Protein AF-A0AAW8G6K1-F1 (afdb_monomer)

Foldseek 3Di:
DPPPVVVVVVVVVVPPLPAFEWEAKPPRDIDGPVRVVVVCVVCVVQAPKDKDWPDWDDDPSYIYTWIWIWGDDPPDIDTMTHVVVSCCVVPVPPQPVVVVVCVVVDPVDDPVAAEDEAEDEDPPVVSLVCLLVVVVVCVVCVVRYHYHYDYSDDPVSVCVSCVVRPD

Mean predicted aligned error: 13.19 Å

Secondary structure (DSSP, 8-state):
--SHHHHHHHHSGGG----EEEEEETTTEEE-HHHHHHHHHHHHTTSEEEEEEEEEEEETTEEEEEEEEEEEETTEEEEE--HHHHHHHHTTS---THHHHHHHH-TTS-TTS-EEEEE--TT-HHHHHHHHHHHHHHHHHTTT-EEEEE-SS-HHHHHHHHTTS--

pLDDT: mean 80.62, std 14.85, range [38.0, 95.31]

Solvent-accessible surface area (backbone atoms only — not comparable to full-atom values): 10057 Å² total; per-residue (Å²): 142,76,70,67,70,59,59,58,62,62,63,63,65,75,75,70,76,74,59,48,53,34,39,39,33,50,87,85,43,76,25,45,66,68,55,42,48,54,50,50,55,67,54,42,78,69,26,55,68,45,79,46,80,74,48,75,50,75,58,88,69,30,38,39,35,33,44,39,38,40,30,50,36,100,91,50,77,48,81,39,46,36,60,67,62,50,47,56,66,67,56,63,60,72,80,78,60,63,68,56,55,52,56,74,69,38,83,91,56,72,79,89,40,55,76,47,78,45,80,45,50,93,88,34,66,70,56,62,69,44,43,70,59,51,31,53,51,43,71,76,34,56,91,62,36,45,81,43,82,45,61,90,66,61,68,69,70,50,48,64,55,38,76,74,55,68,120

Structure (mmCIF, N/CA/C/O backbone):
data_AF-A0AAW8G6K1-F1
#
_entry.id   AF-A0AAW8G6K1-F1
#
loop_
_atom_site.group_PDB
_atom_site.id
_atom_site.type_symbol
_atom_site.label_atom_id
_atom_site.label_alt_id
_atom_site.label_comp_id
_atom_site.label_asym_id
_atom_site.label_entity_id
_atom_site.label_seq_id
_atom_site.pdbx_PDB_ins_code
_atom_site.Cartn_x
_atom_site.Cartn_y
_atom_site.Cartn_z
_atom_site.occupancy
_atom_site.B_iso_or_equiv
_atom_site.auth_seq_id
_atom_site.auth_comp_id
_atom_site.auth_asym_id
_atom_site.auth_atom_id
_atom_site.pdbx_PDB_model_num
ATOM 1 N N . MET A 1 1 ? 12.528 45.064 -43.936 1.00 51.59 1 MET A N 1
ATOM 2 C CA . MET A 1 1 ? 12.601 43.582 -43.978 1.00 51.59 1 MET A CA 1
ATOM 3 C C . MET A 1 1 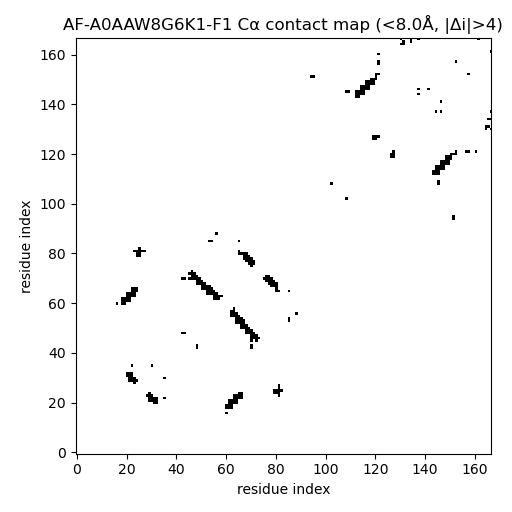? 13.825 43.031 -43.220 1.00 51.59 1 MET A C 1
ATOM 5 O O . MET A 1 1 ? 14.543 42.204 -43.754 1.00 51.59 1 MET A O 1
ATOM 9 N N . LYS A 1 2 ? 14.093 43.467 -41.975 1.00 51.34 2 LYS A N 1
ATOM 10 C CA . LYS A 1 2 ? 15.187 42.913 -41.137 1.00 51.34 2 LYS A CA 1
ATOM 11 C C . LYS A 1 2 ? 14.717 42.332 -39.793 1.00 51.34 2 LYS A C 1
ATOM 13 O O . LYS A 1 2 ? 15.473 41.616 -39.153 1.00 51.34 2 LYS A O 1
ATOM 18 N N . ASN A 1 3 ? 13.451 42.540 -39.417 1.00 51.75 3 ASN A N 1
ATOM 19 C CA . ASN A 1 3 ? 12.944 42.157 -38.091 1.00 51.75 3 ASN A CA 1
ATOM 20 C C . ASN A 1 3 ? 12.062 40.893 -38.092 1.00 51.75 3 ASN A C 1
ATOM 22 O O . ASN A 1 3 ? 11.702 40.412 -37.026 1.00 51.75 3 ASN A O 1
ATOM 26 N N . ILE A 1 4 ? 11.740 40.325 -39.260 1.00 53.69 4 ILE A N 1
ATOM 27 C CA . ILE A 1 4 ? 10.912 39.106 -39.366 1.00 53.69 4 ILE A CA 1
ATOM 28 C C . ILE A 1 4 ? 11.748 37.824 -39.245 1.00 53.69 4 ILE A C 1
ATOM 30 O O . ILE A 1 4 ? 11.277 36.838 -38.688 1.00 53.69 4 ILE A O 1
ATOM 34 N N . PHE A 1 5 ? 13.015 37.848 -39.669 1.00 50.25 5 PHE A N 1
ATOM 35 C CA . PHE A 1 5 ? 13.895 36.677 -39.568 1.00 50.25 5 PHE A CA 1
ATOM 36 C C . PHE A 1 5 ? 14.348 36.396 -38.122 1.00 50.25 5 PHE A C 1
ATOM 38 O O . PHE A 1 5 ? 14.571 35.248 -37.756 1.00 50.25 5 PHE A O 1
ATOM 45 N N . SER A 1 6 ? 14.412 37.432 -37.274 1.00 49.25 6 SER A N 1
ATOM 46 C CA . SER A 1 6 ? 14.774 37.288 -35.855 1.00 49.25 6 SER A CA 1
ATOM 47 C C . SER A 1 6 ? 13.641 36.673 -35.018 1.00 49.25 6 SER A C 1
ATOM 49 O O . SER A 1 6 ? 13.894 35.888 -34.109 1.00 49.25 6 SER A O 1
ATOM 51 N N . LEU A 1 7 ? 12.376 36.943 -35.373 1.00 48.41 7 LEU A N 1
ATOM 52 C CA . LEU A 1 7 ? 11.212 36.411 -34.651 1.00 48.41 7 LEU A CA 1
ATOM 53 C C . LEU A 1 7 ? 10.976 34.909 -34.905 1.00 48.41 7 LEU A C 1
ATOM 55 O O . LEU A 1 7 ? 10.424 34.216 -34.056 1.00 48.41 7 LEU A O 1
ATOM 59 N N . PHE A 1 8 ? 11.420 34.388 -36.052 1.00 49.50 8 PHE A N 1
ATOM 60 C CA . PHE A 1 8 ? 11.364 32.951 -36.344 1.00 49.50 8 PHE A CA 1
ATOM 61 C C . PHE A 1 8 ? 12.451 32.149 -35.615 1.00 49.50 8 PHE A C 1
ATOM 63 O O . PHE A 1 8 ? 12.254 30.967 -35.339 1.00 49.50 8 PHE A O 1
ATOM 70 N N . PHE A 1 9 ? 13.572 32.781 -35.255 1.00 46.34 9 PHE A N 1
ATOM 71 C CA . PHE A 1 9 ? 14.663 32.113 -34.540 1.00 46.34 9 PHE A CA 1
ATOM 72 C C . PHE A 1 9 ? 14.379 31.954 -33.038 1.00 46.34 9 PHE A C 1
ATOM 74 O O . PHE A 1 9 ? 14.886 31.033 -32.407 1.00 46.34 9 PHE A O 1
ATOM 81 N N . THR A 1 10 ? 13.524 32.799 -32.457 1.00 50.41 10 THR A N 1
ATOM 82 C CA . THR A 1 10 ? 13.122 32.678 -31.047 1.00 50.41 10 THR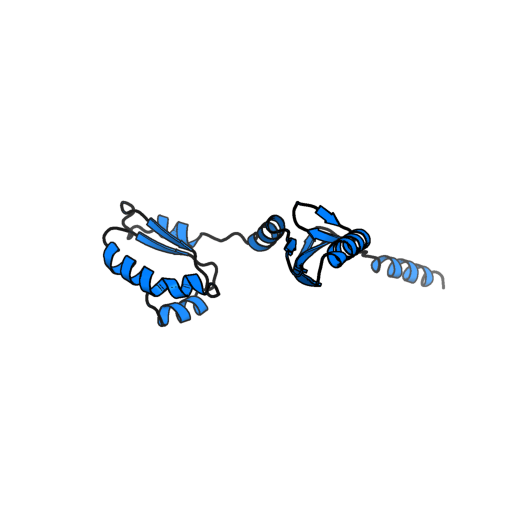 A CA 1
ATOM 83 C C . THR A 1 10 ? 11.969 31.694 -30.832 1.00 50.41 10 THR A C 1
ATOM 85 O O . THR A 1 10 ? 11.853 31.130 -29.745 1.00 50.41 10 THR A O 1
ATOM 88 N N . LEU A 1 11 ? 11.154 31.417 -31.859 1.00 45.94 11 LEU A N 1
ATOM 89 C CA . LEU A 1 11 ? 10.033 30.474 -31.762 1.00 45.94 11 LEU A CA 1
ATOM 90 C C . LEU A 1 11 ? 10.464 28.997 -31.879 1.00 45.94 11 LEU A C 1
ATOM 92 O O . LEU A 1 11 ? 9.753 28.115 -31.403 1.00 45.94 11 LEU A O 1
ATOM 96 N N . SER A 1 12 ? 11.637 28.708 -32.459 1.00 42.97 12 SER A N 1
ATOM 97 C CA . SER A 1 12 ? 12.145 27.331 -32.598 1.00 42.97 12 SER A CA 1
ATOM 98 C C . SER A 1 12 ? 12.791 26.773 -31.322 1.00 42.97 12 SER A C 1
ATOM 100 O O . SER A 1 12 ? 12.889 25.558 -31.167 1.00 42.97 12 SER A O 1
ATOM 102 N N . ILE A 1 13 ? 13.183 27.632 -30.375 1.00 48.94 13 ILE A N 1
ATOM 103 C CA . ILE A 1 13 ? 13.886 27.220 -29.147 1.00 48.94 13 ILE A CA 1
ATOM 104 C C . ILE A 1 13 ? 12.918 26.637 -28.097 1.00 48.94 13 ILE A C 1
ATOM 106 O O . ILE A 1 13 ? 13.329 25.866 -27.235 1.00 48.94 13 ILE A O 1
ATOM 110 N N . ILE A 1 14 ? 11.614 26.919 -28.189 1.00 49.22 14 ILE A N 1
ATOM 111 C CA . ILE A 1 14 ? 10.633 26.532 -27.155 1.00 49.22 14 ILE A CA 1
ATOM 112 C C . ILE A 1 14 ? 10.127 25.079 -27.325 1.00 49.22 14 ILE A C 1
ATOM 114 O O . ILE A 1 14 ? 9.478 24.540 -26.433 1.00 49.22 14 ILE A O 1
ATOM 118 N N . LEU A 1 15 ? 10.461 24.387 -28.422 1.00 41.69 15 LEU A N 1
ATOM 119 C CA . LEU A 1 15 ? 9.978 23.017 -28.674 1.00 41.69 15 LEU A CA 1
ATOM 120 C C . LEU A 1 15 ? 10.940 21.897 -28.245 1.00 41.69 15 LEU A C 1
ATOM 122 O O . LEU A 1 15 ? 10.587 20.726 -28.369 1.00 41.69 15 LEU A O 1
ATOM 126 N N . VAL A 1 16 ? 12.112 22.212 -27.681 1.00 45.25 16 VAL A N 1
ATOM 127 C CA . VAL A 1 16 ? 13.068 21.193 -27.200 1.00 45.25 16 VAL A CA 1
ATOM 128 C C . VAL A 1 16 ? 13.004 21.047 -25.678 1.00 45.25 16 VAL A C 1
ATOM 130 O O . VAL A 1 16 ? 14.017 21.049 -24.986 1.00 45.25 16 VAL A O 1
ATOM 133 N N . PHE A 1 17 ? 11.808 20.865 -25.118 1.00 51.62 17 PHE A N 1
ATOM 134 C CA . PHE A 1 17 ? 11.715 20.220 -23.807 1.00 51.62 17 PHE A CA 1
ATOM 135 C C . PHE A 1 17 ? 11.882 18.712 -24.008 1.00 51.62 17 PHE A C 1
ATOM 137 O O . PHE A 1 17 ? 10.911 17.955 -24.052 1.00 51.62 17 PHE A O 1
ATOM 144 N N . SER A 1 18 ? 13.137 18.283 -24.162 1.00 54.38 18 SER A N 1
ATOM 145 C CA . SER A 1 18 ? 13.536 16.879 -24.061 1.00 54.38 18 SER A CA 1
ATOM 146 C C . SER A 1 18 ? 13.259 16.408 -22.633 1.00 54.38 18 SER A C 1
ATOM 148 O O . SER A 1 18 ? 14.092 16.560 -21.742 1.00 54.38 18 SER A O 1
ATOM 150 N N . GLN A 1 19 ? 12.058 15.888 -22.382 1.00 70.62 19 GLN A N 1
ATOM 151 C CA . GLN A 1 19 ? 11.724 15.276 -21.099 1.00 70.62 19 GLN A CA 1
ATOM 152 C C . GLN A 1 19 ? 12.526 13.980 -20.977 1.00 70.62 19 GLN A C 1
ATOM 154 O O . GLN A 1 19 ? 12.171 12.973 -21.589 1.00 70.62 19 GLN A O 1
ATOM 159 N N . ASN A 1 20 ? 13.615 13.998 -20.206 1.00 85.69 20 ASN A N 1
ATOM 160 C CA . ASN A 1 20 ? 14.431 12.806 -19.997 1.00 85.69 20 ASN A CA 1
ATOM 161 C C . ASN A 1 20 ? 13.573 11.719 -19.334 1.00 85.69 20 ASN A C 1
ATOM 163 O O . ASN A 1 20 ? 13.024 11.922 -18.245 1.00 85.69 20 ASN A O 1
ATOM 167 N N . LYS A 1 21 ? 13.415 10.579 -20.013 1.00 91.25 21 LYS A N 1
ATOM 168 C CA . LYS A 1 21 ? 12.575 9.470 -19.561 1.00 91.25 21 LYS A CA 1
ATOM 169 C C . LYS A 1 21 ? 13.428 8.380 -18.928 1.00 91.25 21 LYS A C 1
ATOM 171 O O . LYS A 1 21 ? 14.344 7.852 -19.556 1.00 91.25 21 LYS A O 1
ATOM 176 N N . TYR A 1 22 ? 13.077 8.010 -17.703 1.00 93.62 22 TYR A N 1
ATOM 177 C CA . TYR A 1 22 ? 13.778 6.990 -16.937 1.00 93.62 22 TYR A CA 1
ATOM 178 C C . TYR A 1 22 ? 12.824 5.914 -16.429 1.00 93.62 22 TYR A C 1
ATOM 180 O O . TYR A 1 22 ? 11.675 6.193 -16.088 1.00 93.62 22 TYR A O 1
ATOM 188 N N . TYR A 1 23 ? 13.319 4.686 -16.322 1.00 93.50 23 TYR A N 1
ATOM 189 C CA . TYR A 1 23 ? 12.584 3.532 -15.815 1.00 93.50 23 TYR A CA 1
ATOM 190 C C . TYR A 1 23 ? 13.188 3.089 -14.491 1.00 93.50 23 TYR A C 1
ATOM 192 O O . TYR A 1 23 ? 14.399 2.881 -14.402 1.00 93.50 23 TYR A O 1
ATOM 200 N N . ARG A 1 24 ? 12.350 2.933 -13.465 1.00 92.75 24 ARG A N 1
ATOM 201 C CA . ARG A 1 24 ? 12.776 2.421 -12.159 1.00 92.75 24 ARG A CA 1
ATOM 202 C C . ARG A 1 24 ? 12.274 1.009 -11.951 1.00 92.75 24 ARG A C 1
ATOM 204 O O . ARG A 1 24 ? 11.092 0.733 -12.132 1.00 92.75 24 ARG A O 1
ATOM 211 N N . ILE A 1 25 ? 13.182 0.128 -11.561 1.00 88.00 25 ILE A N 1
ATOM 212 C CA . ILE A 1 25 ? 12.906 -1.293 -11.354 1.00 88.00 25 ILE A CA 1
ATOM 213 C C . ILE A 1 25 ? 13.528 -1.731 -10.025 1.00 88.00 25 ILE A C 1
ATOM 215 O O . ILE A 1 25 ? 14.392 -1.039 -9.485 1.00 88.00 25 ILE A O 1
ATOM 219 N N . ALA A 1 26 ? 13.059 -2.862 -9.489 1.00 79.88 26 ALA A N 1
ATOM 220 C CA . ALA A 1 26 ? 13.424 -3.376 -8.166 1.00 79.88 26 ALA A CA 1
ATOM 221 C C . ALA A 1 26 ? 14.925 -3.220 -7.830 1.00 79.88 26 ALA A C 1
ATOM 223 O O . ALA A 1 26 ? 15.793 -3.534 -8.648 1.00 79.88 26 ALA A O 1
ATOM 224 N N . GLY A 1 27 ? 15.219 -2.756 -6.609 1.00 68.19 27 GLY A N 1
ATOM 225 C CA . GLY A 1 27 ? 16.588 -2.549 -6.119 1.00 68.19 27 GLY A CA 1
ATOM 226 C C . GLY A 1 27 ? 17.203 -1.187 -6.465 1.00 68.19 27 GLY A C 1
ATOM 227 O O . GLY A 1 27 ? 18.413 -1.112 -6.658 1.00 68.19 27 GLY A O 1
ATOM 228 N N . ASN A 1 28 ? 16.395 -0.122 -6.564 1.00 66.19 28 ASN A N 1
ATOM 229 C CA . ASN A 1 28 ? 16.827 1.260 -6.843 1.00 66.19 28 ASN A CA 1
ATOM 230 C C . ASN A 1 28 ? 17.570 1.470 -8.174 1.00 66.19 28 ASN A C 1
ATOM 232 O O . ASN A 1 28 ? 18.233 2.493 -8.361 1.00 66.19 28 ASN A O 1
ATOM 236 N N . LYS A 1 29 ? 17.452 0.540 -9.128 1.00 83.75 29 LYS A N 1
ATOM 237 C CA . LYS A 1 29 ? 18.084 0.692 -10.441 1.00 83.75 29 LYS A CA 1
ATOM 238 C C . LYS A 1 29 ? 17.251 1.615 -11.322 1.00 83.75 29 LYS A C 1
ATOM 240 O O . LYS A 1 29 ? 16.048 1.408 -11.492 1.00 83.75 29 LYS A O 1
ATOM 245 N N . ILE A 1 30 ? 17.917 2.616 -11.892 1.00 90.88 30 ILE A N 1
ATOM 246 C CA . ILE A 1 30 ? 17.343 3.582 -12.827 1.00 90.88 30 ILE A CA 1
ATOM 247 C C . ILE A 1 30 ? 17.970 3.332 -14.195 1.00 90.88 30 ILE A C 1
ATOM 249 O O . ILE A 1 30 ? 19.191 3.290 -14.316 1.00 90.88 30 ILE A O 1
ATOM 253 N N . PHE A 1 31 ? 17.133 3.175 -15.212 1.00 92.69 31 PHE A N 1
ATOM 254 C CA . PHE A 1 31 ? 17.552 2.973 -16.593 1.00 92.69 31 PHE A CA 1
ATOM 255 C C . PHE A 1 31 ? 17.062 4.126 -17.462 1.00 92.69 31 PHE A C 1
ATOM 257 O O . PHE A 1 31 ? 15.955 4.624 -17.263 1.00 92.69 31 PHE A O 1
ATOM 264 N N . ASP A 1 32 ? 17.858 4.525 -18.445 1.00 93.69 32 ASP A N 1
ATOM 265 C CA . ASP A 1 32 ? 17.375 5.284 -19.597 1.00 93.69 32 ASP A CA 1
ATOM 266 C C . ASP A 1 32 ? 16.610 4.355 -20.563 1.00 93.69 32 ASP A C 1
ATOM 268 O O . ASP A 1 32 ? 16.493 3.147 -20.338 1.00 93.69 32 ASP A O 1
ATOM 272 N N . GLU A 1 33 ? 16.065 4.893 -21.654 1.00 90.56 33 GLU A N 1
ATOM 273 C CA . GLU A 1 33 ? 15.299 4.093 -22.622 1.00 90.56 33 GLU A CA 1
ATOM 274 C C . GLU A 1 33 ? 16.109 2.940 -23.229 1.00 90.56 33 GLU A C 1
ATOM 276 O O . GLU A 1 33 ? 15.607 1.817 -23.343 1.00 90.56 33 GLU A O 1
ATOM 281 N N . LYS A 1 34 ? 17.375 3.193 -23.579 1.00 92.75 34 LYS A N 1
ATOM 282 C CA . LYS A 1 34 ? 18.253 2.187 -24.187 1.00 92.75 34 LYS A CA 1
ATOM 283 C C . LYS A 1 34 ? 18.620 1.091 -23.188 1.00 92.75 34 LYS A C 1
ATOM 285 O O . LYS A 1 34 ? 18.500 -0.092 -23.503 1.00 92.75 34 LYS A O 1
ATOM 290 N N . GLY A 1 35 ? 19.033 1.466 -21.980 1.00 93.25 35 GLY A N 1
ATOM 291 C CA . GLY A 1 35 ? 19.360 0.538 -20.905 1.00 93.25 35 GLY A CA 1
ATOM 292 C C . GLY A 1 35 ? 18.153 -0.292 -20.482 1.00 93.25 35 GLY A C 1
ATOM 293 O O . GLY A 1 35 ? 18.286 -1.492 -20.251 1.00 93.25 35 GLY A O 1
ATOM 294 N N . TYR A 1 36 ? 16.963 0.312 -20.462 1.00 93.19 36 TYR A N 1
ATOM 295 C CA . TYR A 1 36 ? 15.729 -0.397 -20.150 1.00 93.19 36 TYR A CA 1
ATOM 296 C C . TYR A 1 36 ? 15.381 -1.439 -21.215 1.00 93.19 36 TYR A C 1
ATOM 298 O O . TYR A 1 36 ? 15.040 -2.571 -20.874 1.00 93.19 36 TYR A O 1
ATOM 306 N N . LYS A 1 37 ? 15.521 -1.094 -22.502 1.00 92.81 37 LYS A N 1
ATOM 307 C CA . LYS A 1 37 ? 15.335 -2.047 -23.603 1.00 92.81 37 LYS A CA 1
ATOM 308 C C . LYS A 1 37 ? 16.295 -3.231 -23.479 1.00 92.81 37 LYS A C 1
ATOM 310 O O . LYS A 1 37 ? 15.841 -4.368 -23.442 1.00 92.81 37 LYS A O 1
ATOM 315 N N . ASN A 1 38 ? 17.588 -2.963 -23.298 1.00 93.31 38 ASN A N 1
ATOM 316 C CA . ASN A 1 38 ? 18.595 -4.014 -23.128 1.00 93.31 38 ASN A CA 1
ATOM 317 C C . ASN A 1 38 ? 18.291 -4.914 -21.919 1.00 93.31 38 ASN A C 1
ATOM 319 O O . ASN A 1 38 ? 18.450 -6.133 -21.985 1.00 93.31 38 ASN A O 1
ATOM 323 N N . PHE A 1 39 ? 17.827 -4.326 -20.813 1.00 91.50 39 PHE A N 1
ATOM 324 C CA . PHE A 1 39 ? 17.395 -5.083 -19.644 1.00 91.50 39 PHE A CA 1
ATOM 325 C C . PHE A 1 39 ? 16.205 -5.993 -19.974 1.00 91.50 39 PHE A C 1
ATOM 327 O O . PHE A 1 39 ? 16.269 -7.187 -19.679 1.00 91.50 39 PHE A O 1
ATOM 334 N N . LYS A 1 40 ? 15.159 -5.473 -20.631 1.00 91.31 40 LYS A N 1
ATOM 335 C CA . LYS A 1 40 ? 14.000 -6.269 -21.066 1.00 91.31 40 LYS A CA 1
ATOM 336 C C . LYS A 1 40 ? 14.396 -7.416 -21.989 1.00 91.31 40 LYS A C 1
ATOM 338 O O . LYS A 1 40 ? 13.956 -8.543 -21.771 1.00 91.31 40 LYS A O 1
ATOM 343 N N . ASP A 1 41 ? 15.270 -7.153 -22.952 1.00 91.00 41 ASP A N 1
ATOM 344 C CA . ASP A 1 41 ? 15.758 -8.172 -23.878 1.00 91.00 41 ASP A CA 1
ATOM 345 C C . ASP A 1 41 ? 16.487 -9.283 -23.100 1.00 91.00 41 ASP A C 1
ATOM 347 O O . ASP A 1 41 ? 16.170 -10.461 -23.264 1.00 91.00 41 ASP A O 1
ATOM 351 N N . SER A 1 42 ? 17.349 -8.923 -22.137 1.00 88.12 42 SER A N 1
ATOM 352 C CA . SER A 1 42 ? 18.094 -9.888 -21.308 1.00 88.12 42 SER A CA 1
ATOM 353 C C . SER A 1 42 ? 17.210 -10.806 -20.453 1.00 88.12 42 SER A C 1
ATOM 355 O O . SER A 1 42 ? 17.570 -11.955 -20.186 1.00 88.12 42 SER A O 1
ATOM 357 N N . ILE A 1 43 ? 16.047 -10.316 -20.015 1.00 87.06 43 ILE A N 1
ATOM 358 C CA . ILE A 1 43 ? 15.127 -11.085 -19.173 1.00 87.06 43 ILE A CA 1
ATOM 359 C C . ILE A 1 43 ? 14.074 -11.838 -19.996 1.00 87.06 43 ILE A C 1
ATOM 361 O O . ILE A 1 43 ? 13.617 -12.893 -19.562 1.00 87.06 43 ILE A O 1
ATOM 365 N N . SER A 1 44 ? 13.733 -11.351 -21.194 1.00 83.12 44 SER A N 1
ATOM 366 C CA . SER A 1 44 ? 12.778 -11.997 -22.108 1.00 83.12 44 SER A CA 1
ATOM 367 C C . SER A 1 44 ? 13.253 -13.368 -22.602 1.00 83.12 44 SER A C 1
ATOM 369 O O . SER A 1 44 ? 12.443 -14.254 -22.847 1.00 83.12 44 SER A O 1
ATOM 371 N N . ILE A 1 45 ? 14.570 -13.590 -22.653 1.00 82.56 45 ILE A N 1
ATOM 372 C CA . ILE A 1 45 ? 15.168 -14.887 -23.013 1.00 82.56 45 ILE A CA 1
ATOM 373 C C . ILE A 1 45 ? 14.778 -15.985 -22.007 1.00 82.56 45 ILE A C 1
ATOM 375 O O . ILE A 1 45 ? 14.760 -17.166 -22.343 1.00 82.56 45 ILE A O 1
ATOM 379 N N . LYS A 1 46 ? 14.443 -15.618 -20.764 1.00 80.00 46 LYS A N 1
ATOM 380 C CA . LYS A 1 46 ? 14.165 -16.573 -19.682 1.00 80.00 46 LYS A CA 1
ATOM 381 C C . LYS A 1 46 ? 12.718 -17.083 -19.666 1.00 80.00 46 LYS A C 1
ATOM 383 O O . LYS A 1 46 ? 12.429 -18.028 -18.932 1.00 80.00 46 LYS A O 1
ATOM 388 N N . GLY A 1 47 ? 11.810 -16.476 -20.432 1.00 85.12 47 GLY A N 1
ATOM 389 C CA . GLY A 1 47 ? 10.398 -16.856 -20.475 1.00 85.12 47 GLY A CA 1
ATOM 390 C C . GLY A 1 47 ? 9.488 -15.755 -21.021 1.00 85.12 47 GLY A C 1
ATOM 391 O O . GLY A 1 47 ? 9.940 -14.697 -21.450 1.00 85.12 47 GLY A O 1
ATOM 392 N N . LYS A 1 48 ? 8.172 -15.982 -20.977 1.00 89.25 48 LYS A N 1
ATOM 393 C CA . LYS A 1 48 ? 7.179 -15.015 -21.459 1.00 89.25 48 LYS A CA 1
ATOM 394 C C . LYS A 1 48 ? 7.152 -13.786 -20.547 1.00 89.25 48 LYS A C 1
ATOM 396 O O . LYS A 1 48 ? 6.697 -13.876 -19.406 1.00 89.25 48 LYS A O 1
ATOM 401 N N . LEU A 1 49 ? 7.613 -12.650 -21.068 1.00 90.62 49 LEU A N 1
ATOM 402 C CA . LEU A 1 49 ? 7.593 -11.357 -20.385 1.00 90.62 49 LEU A CA 1
ATOM 403 C C . LEU A 1 49 ? 6.222 -10.681 -20.529 1.00 90.62 49 LEU A C 1
ATOM 405 O O . LEU A 1 49 ? 5.706 -10.532 -21.634 1.00 90.62 49 LEU A O 1
ATOM 409 N N . THR A 1 50 ? 5.662 -10.237 -19.408 1.00 92.06 50 THR A N 1
ATOM 410 C CA . THR A 1 50 ? 4.479 -9.375 -19.328 1.00 92.06 50 THR A CA 1
ATOM 411 C C . THR A 1 50 ? 4.881 -8.055 -18.678 1.00 92.06 50 THR A C 1
ATOM 413 O O . THR A 1 50 ? 5.528 -8.050 -17.631 1.00 92.06 50 THR A O 1
ATOM 416 N N . GLU A 1 51 ? 4.508 -6.938 -19.301 1.00 92.38 51 GLU A N 1
ATOM 417 C CA . GLU A 1 51 ? 4.798 -5.582 -18.828 1.00 92.38 51 GLU A CA 1
ATOM 418 C C . GLU A 1 51 ? 3.493 -4.807 -18.640 1.00 92.38 51 GLU A C 1
ATOM 420 O O . GLU A 1 51 ? 2.652 -4.760 -19.535 1.00 92.38 51 GLU A O 1
ATOM 425 N N . SER A 1 52 ? 3.344 -4.162 -17.485 1.00 92.19 52 SER A N 1
ATOM 426 C CA . SER A 1 52 ? 2.282 -3.184 -17.233 1.00 92.19 52 SER A CA 1
ATOM 427 C C . SER A 1 52 ? 2.859 -1.957 -16.538 1.00 92.19 52 SER A C 1
ATOM 429 O O . SER A 1 52 ? 3.668 -2.095 -15.621 1.00 92.19 52 SER A O 1
ATOM 431 N N . ILE A 1 53 ? 2.436 -0.757 -16.926 1.00 91.88 53 ILE A N 1
ATOM 432 C CA . ILE A 1 53 ? 2.886 0.483 -16.284 1.00 91.88 53 ILE A CA 1
ATOM 433 C C . ILE A 1 53 ? 2.087 0.689 -14.996 1.00 91.88 53 ILE A C 1
ATOM 435 O O . ILE A 1 53 ? 0.874 0.860 -15.046 1.00 91.88 53 ILE A O 1
ATOM 439 N N . ALA A 1 54 ? 2.764 0.678 -13.847 1.00 90.81 54 ALA A N 1
ATOM 440 C CA . ALA A 1 54 ? 2.115 0.876 -12.554 1.00 90.81 54 ALA A CA 1
ATOM 441 C C . ALA A 1 54 ? 1.977 2.359 -12.192 1.00 90.81 54 ALA A C 1
ATOM 443 O O . ALA A 1 54 ? 0.972 2.763 -11.617 1.00 90.81 54 ALA A O 1
ATOM 444 N N . LEU A 1 55 ? 2.994 3.171 -12.496 1.00 90.25 55 LEU A N 1
ATOM 445 C CA . LEU A 1 55 ? 2.989 4.597 -12.183 1.00 90.25 55 LEU A CA 1
ATOM 446 C C . LEU A 1 55 ? 3.894 5.378 -13.136 1.00 90.25 55 LEU A C 1
ATOM 448 O O . LEU A 1 55 ? 4.977 4.918 -13.499 1.00 90.25 55 LEU A O 1
ATOM 452 N N . VAL A 1 56 ? 3.466 6.589 -13.483 1.00 91.62 56 VAL A N 1
ATOM 453 C CA . VAL A 1 56 ? 4.292 7.598 -14.149 1.00 91.62 56 VAL A CA 1
ATOM 454 C C . VAL A 1 56 ? 4.265 8.857 -13.296 1.00 91.62 56 VAL A C 1
ATOM 456 O O . VAL A 1 56 ? 3.193 9.327 -12.925 1.00 91.62 56 VAL A O 1
ATOM 459 N N . PHE A 1 57 ? 5.432 9.409 -12.975 1.00 88.44 57 PHE A N 1
ATOM 460 C CA . PHE A 1 57 ? 5.531 10.658 -12.223 1.00 88.44 57 PHE A CA 1
ATOM 461 C C . PHE A 1 57 ? 6.652 11.543 -12.762 1.00 88.44 57 PHE A C 1
ATOM 463 O O . PHE A 1 57 ? 7.610 11.063 -13.368 1.00 88.44 57 PHE A O 1
ATOM 470 N N . LYS A 1 58 ? 6.543 12.853 -12.530 1.00 89.06 58 LYS A N 1
ATOM 471 C CA . LYS A 1 58 ? 7.563 13.832 -12.918 1.00 89.06 58 LYS A CA 1
ATOM 472 C C . LYS A 1 58 ? 8.373 14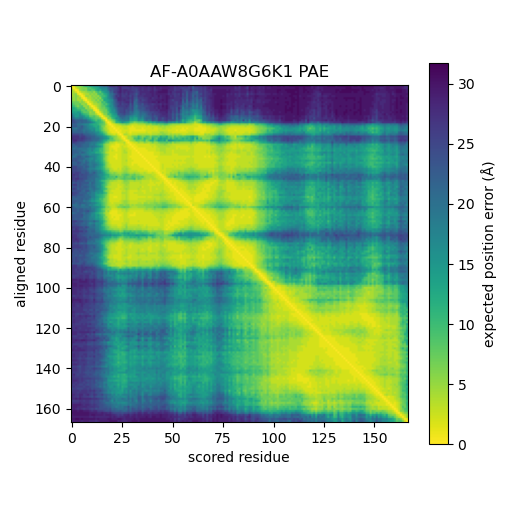.283 -11.711 1.00 89.06 58 LYS A C 1
ATOM 474 O O . LYS A 1 58 ? 7.833 14.460 -10.619 1.00 89.06 58 LYS A O 1
ATOM 479 N N . LYS A 1 59 ? 9.671 14.486 -11.919 1.00 87.31 59 LYS A N 1
ATOM 480 C CA . LYS A 1 59 ? 10.563 15.150 -10.967 1.00 87.31 59 LYS A CA 1
ATOM 481 C C . LYS A 1 59 ? 11.471 16.079 -11.764 1.00 87.31 59 LYS A C 1
ATOM 483 O O . LYS A 1 59 ? 12.283 15.603 -12.556 1.00 87.31 59 LYS A O 1
ATOM 488 N N . ASN A 1 60 ? 11.318 17.384 -11.544 1.00 87.25 60 ASN A N 1
ATOM 489 C CA . ASN A 1 60 ? 11.908 18.433 -12.379 1.00 87.25 60 ASN A CA 1
ATOM 490 C C . ASN A 1 60 ? 11.527 18.188 -13.855 1.00 87.25 60 ASN A C 1
ATOM 492 O O . ASN A 1 60 ? 10.362 17.910 -14.138 1.00 87.25 60 ASN A O 1
ATOM 496 N N . ASP A 1 61 ? 12.501 18.182 -14.763 1.00 87.94 61 ASP A N 1
ATOM 497 C CA . ASP A 1 61 ? 12.278 17.985 -16.203 1.00 87.94 61 ASP A CA 1
ATOM 498 C C . ASP A 1 61 ? 12.300 16.511 -16.635 1.00 87.94 61 ASP A C 1
ATOM 500 O O . ASP A 1 61 ? 12.268 16.189 -17.822 1.00 87.94 61 ASP A O 1
ATOM 504 N N . SER A 1 62 ? 12.375 15.587 -15.674 1.00 90.69 62 SER A N 1
ATOM 505 C CA . SER A 1 62 ? 12.472 14.153 -15.940 1.00 90.69 62 SER A CA 1
ATOM 506 C C . SER A 1 62 ? 11.162 13.429 -15.647 1.00 90.69 62 SER A C 1
ATOM 508 O O . SER A 1 62 ? 10.512 13.659 -14.621 1.00 90.69 62 SER A O 1
ATOM 510 N N . THR A 1 63 ? 10.798 12.507 -16.537 1.00 91.88 63 THR A N 1
ATOM 511 C CA . THR A 1 63 ? 9.655 11.606 -16.367 1.00 91.88 63 THR A CA 1
ATOM 512 C C . THR A 1 63 ? 10.153 10.237 -15.928 1.00 91.88 63 THR A C 1
ATOM 514 O O . THR A 1 63 ? 10.956 9.608 -16.611 1.00 91.88 63 THR A O 1
ATOM 517 N N . PHE A 1 64 ? 9.651 9.757 -14.796 1.00 92.12 64 PHE A N 1
ATOM 518 C CA . PHE A 1 64 ? 9.957 8.439 -14.260 1.00 92.12 64 PHE A CA 1
ATOM 519 C C . PHE A 1 64 ? 8.782 7.494 -14.495 1.00 92.12 64 PHE A C 1
ATOM 521 O O . PHE A 1 64 ? 7.634 7.830 -14.202 1.00 92.12 64 PHE A O 1
ATOM 528 N N . VAL A 1 65 ? 9.082 6.302 -15.000 1.00 93.88 65 VAL A N 1
ATOM 529 C CA . VAL A 1 65 ? 8.124 5.223 -15.247 1.00 93.88 65 VAL A CA 1
ATOM 530 C C . VAL A 1 65 ? 8.459 4.041 -14.348 1.00 93.88 65 VAL A C 1
ATOM 532 O O . VAL A 1 65 ? 9.607 3.598 -14.292 1.00 93.88 65 VAL A O 1
ATOM 535 N N . LEU A 1 66 ? 7.452 3.523 -13.651 1.00 93.31 66 LEU A N 1
ATOM 536 C CA . LEU A 1 66 ? 7.547 2.328 -12.813 1.00 93.31 66 LEU A CA 1
ATOM 537 C C . LEU A 1 66 ? 6.796 1.184 -13.498 1.00 93.31 66 LEU A C 1
ATOM 539 O O . LEU A 1 66 ? 5.578 1.058 -13.327 1.00 93.31 66 LEU A O 1
ATOM 543 N N . PRO A 1 67 ? 7.484 0.361 -14.303 1.00 93.62 67 PRO A N 1
ATOM 544 C CA . PRO A 1 67 ? 6.901 -0.842 -14.867 1.00 93.62 67 PRO A CA 1
ATOM 545 C C . PRO A 1 67 ? 6.806 -1.949 -13.810 1.00 93.62 67 PRO A C 1
ATOM 547 O O . PRO A 1 67 ? 7.679 -2.116 -12.958 1.00 93.62 67 PRO A O 1
ATOM 550 N N . ARG A 1 68 ? 5.751 -2.751 -13.917 1.00 93.38 68 ARG A N 1
ATOM 551 C CA . ARG A 1 68 ? 5.631 -4.070 -13.305 1.00 93.38 68 ARG A CA 1
ATOM 552 C C . ARG A 1 68 ? 5.963 -5.094 -14.378 1.00 93.38 68 ARG A C 1
ATOM 554 O O . ARG A 1 68 ? 5.281 -5.152 -15.401 1.00 93.38 68 ARG A O 1
ATOM 561 N N . LEU A 1 69 ? 7.022 -5.860 -14.143 1.00 92.19 69 LEU A N 1
ATOM 562 C CA . LEU A 1 69 ? 7.484 -6.894 -15.059 1.00 92.19 69 LEU A CA 1
ATOM 563 C C . LEU A 1 69 ? 7.300 -8.260 -14.418 1.00 92.19 69 LEU A C 1
ATOM 565 O O . LEU A 1 69 ? 7.794 -8.504 -13.317 1.00 92.19 69 LEU A O 1
ATOM 569 N N . GLU A 1 70 ? 6.619 -9.145 -15.132 1.00 91.06 70 GLU A N 1
ATOM 570 C CA . GLU A 1 70 ? 6.425 -10.535 -14.743 1.00 91.06 70 GLU A CA 1
ATOM 571 C C . GLU A 1 70 ? 6.962 -11.444 -15.846 1.00 91.06 70 GLU A C 1
ATOM 573 O O . GLU A 1 70 ? 6.644 -11.271 -17.022 1.00 91.06 70 GLU A O 1
ATOM 578 N N . ILE A 1 71 ? 7.783 -12.419 -15.473 1.00 91.50 71 ILE A N 1
ATOM 579 C CA . ILE A 1 71 ? 8.315 -13.429 -16.384 1.00 91.50 71 ILE A CA 1
ATOM 580 C C . ILE A 1 71 ? 7.728 -14.761 -15.972 1.00 91.50 71 ILE A C 1
ATOM 582 O O . ILE A 1 71 ? 7.944 -15.196 -14.841 1.00 91.50 71 ILE A O 1
ATOM 586 N N . LYS A 1 72 ? 7.028 -15.413 -16.897 1.00 89.81 72 LYS A N 1
ATOM 587 C CA . LYS A 1 72 ? 6.505 -16.767 -16.711 1.00 89.81 72 LYS A CA 1
ATOM 588 C C . LYS A 1 72 ? 7.295 -17.742 -17.574 1.00 89.81 72 LYS A C 1
ATOM 590 O O . LYS A 1 72 ? 7.322 -17.611 -18.798 1.00 89.81 72 LYS A O 1
ATOM 595 N N . SER A 1 73 ? 7.932 -18.712 -16.932 1.00 86.00 73 SER A N 1
ATOM 596 C CA . SER A 1 73 ? 8.602 -19.846 -17.568 1.00 86.00 73 SER A CA 1
ATOM 597 C C . SER A 1 73 ? 8.087 -21.152 -16.968 1.00 86.00 73 SER A C 1
ATOM 599 O O . SER A 1 73 ? 7.444 -21.129 -15.920 1.00 86.00 73 SER A O 1
ATOM 601 N N . ALA A 1 74 ? 8.375 -22.285 -17.614 1.00 77.06 74 ALA A N 1
ATOM 602 C CA . ALA A 1 74 ? 7.867 -23.598 -17.206 1.00 77.06 74 ALA A CA 1
ATOM 603 C C . ALA A 1 74 ? 8.168 -23.926 -15.730 1.00 77.06 74 ALA A C 1
ATOM 605 O O . ALA A 1 74 ? 7.325 -24.498 -15.051 1.00 77.06 74 ALA A O 1
ATOM 606 N N . ASN A 1 75 ? 9.333 -23.496 -15.227 1.00 76.88 75 ASN A N 1
ATOM 607 C CA . ASN A 1 75 ? 9.823 -23.850 -13.891 1.00 76.88 75 ASN A CA 1
ATOM 608 C C . ASN A 1 75 ? 10.181 -22.634 -13.018 1.00 76.88 75 ASN A C 1
ATOM 610 O O . ASN A 1 75 ? 10.753 -22.798 -11.942 1.00 76.88 75 ASN A O 1
ATOM 614 N N . THR A 1 76 ? 9.956 -21.398 -13.479 1.00 75.75 76 THR A N 1
ATOM 615 C CA . THR A 1 76 ? 10.407 -20.204 -12.742 1.00 75.75 76 THR A CA 1
ATOM 616 C C . THR A 1 76 ? 9.559 -18.979 -13.061 1.00 75.75 76 THR A C 1
ATOM 618 O O . THR A 1 76 ? 9.276 -18.695 -14.227 1.00 75.75 76 THR A O 1
ATOM 621 N N . SER A 1 77 ? 9.202 -18.224 -12.021 1.00 81.12 77 SER A N 1
ATOM 622 C CA . SER A 1 77 ? 8.548 -16.919 -12.128 1.00 81.12 77 SER A CA 1
ATOM 623 C C . SER A 1 77 ? 9.476 -15.813 -11.630 1.00 81.12 77 SER A C 1
ATOM 625 O O . SER A 1 77 ? 9.988 -15.891 -10.513 1.00 81.12 77 SER A O 1
ATOM 627 N N . GLY A 1 78 ? 9.692 -14.782 -12.444 1.00 85.31 78 GLY A N 1
ATOM 628 C CA . GLY A 1 78 ? 10.456 -13.591 -12.065 1.00 85.31 78 GLY A CA 1
ATOM 629 C C . GLY A 1 78 ? 9.541 -12.380 -11.937 1.00 85.31 78 GLY A C 1
ATOM 630 O O . GLY A 1 78 ? 8.717 -12.151 -12.818 1.00 85.31 78 GLY A O 1
ATOM 631 N N . TYR A 1 79 ? 9.697 -11.594 -10.872 1.00 89.12 79 TYR A N 1
ATOM 632 C CA . TYR A 1 79 ? 8.907 -10.385 -10.649 1.00 89.12 79 TYR A CA 1
ATOM 633 C C . TYR A 1 79 ? 9.817 -9.190 -10.362 1.00 89.12 79 TYR A C 1
ATOM 635 O O . TYR A 1 79 ? 10.635 -9.232 -9.443 1.00 89.12 79 TYR A O 1
ATOM 643 N N . PHE A 1 80 ? 9.673 -8.118 -11.144 1.00 89.56 80 PHE A N 1
ATOM 644 C CA . PHE A 1 80 ? 10.448 -6.890 -10.980 1.00 89.56 80 PHE A CA 1
ATOM 645 C C . PHE A 1 80 ? 9.509 -5.701 -10.831 1.00 89.56 80 PHE A C 1
ATOM 647 O O . PHE A 1 80 ? 8.770 -5.347 -11.753 1.00 89.56 80 PHE A O 1
ATOM 654 N N . PHE A 1 81 ? 9.561 -5.076 -9.658 1.00 91.00 81 PHE A N 1
ATOM 655 C CA . PHE A 1 81 ? 8.768 -3.901 -9.334 1.00 91.00 81 PHE A CA 1
ATOM 656 C C . PHE A 1 81 ? 9.441 -3.080 -8.229 1.00 91.00 81 PHE A C 1
ATOM 658 O O . PHE A 1 81 ? 9.887 -3.633 -7.225 1.00 91.00 81 PHE A O 1
ATOM 665 N N . ASP A 1 82 ? 9.519 -1.762 -8.406 1.00 90.94 82 ASP A N 1
ATOM 666 C CA . ASP A 1 82 ? 10.049 -0.835 -7.398 1.00 90.94 82 ASP A CA 1
ATOM 667 C C . ASP A 1 82 ? 8.932 -0.444 -6.412 1.00 90.94 82 ASP A C 1
ATOM 669 O O . ASP A 1 82 ? 8.296 0.604 -6.544 1.00 90.94 82 ASP A O 1
ATOM 673 N N . TYR A 1 83 ? 8.654 -1.333 -5.447 1.00 88.19 83 TYR A N 1
ATOM 674 C CA . TYR A 1 83 ? 7.583 -1.127 -4.462 1.00 88.19 83 TYR A CA 1
ATOM 675 C C . TYR A 1 83 ? 7.841 0.096 -3.578 1.00 88.19 83 TYR A C 1
ATOM 677 O O . TYR A 1 83 ? 6.912 0.844 -3.283 1.00 88.19 83 TYR A O 1
ATOM 685 N N . GLN A 1 84 ? 9.098 0.327 -3.189 1.00 88.50 84 GLN A N 1
ATOM 686 C CA . GLN A 1 84 ? 9.467 1.456 -2.343 1.00 88.50 84 GLN A CA 1
ATOM 687 C C . GLN A 1 84 ? 9.143 2.778 -3.040 1.00 88.50 84 GLN A C 1
ATOM 689 O O . GLN A 1 84 ? 8.370 3.573 -2.510 1.00 88.50 84 GLN A O 1
ATOM 694 N N . THR A 1 85 ? 9.629 2.985 -4.265 1.00 88.88 85 THR A N 1
ATOM 695 C CA . THR A 1 85 ? 9.335 4.225 -4.992 1.00 88.88 85 THR A CA 1
ATOM 696 C C . THR A 1 85 ? 7.850 4.338 -5.311 1.00 88.88 85 THR A C 1
ATOM 698 O O . THR A 1 85 ? 7.295 5.426 -5.191 1.00 88.88 85 THR A O 1
ATOM 701 N N . TYR A 1 86 ? 7.184 3.236 -5.679 1.00 88.69 86 TYR A N 1
ATOM 702 C CA . TYR A 1 86 ? 5.735 3.247 -5.881 1.00 88.69 86 TYR A CA 1
ATOM 703 C C . TYR A 1 86 ? 5.024 3.773 -4.632 1.00 88.69 86 TYR A C 1
ATOM 705 O O . TYR A 1 86 ? 4.310 4.766 -4.723 1.00 88.69 86 TYR A O 1
ATOM 713 N N . SER A 1 87 ? 5.311 3.185 -3.465 1.00 84.19 87 SER A N 1
ATOM 714 C CA . SER A 1 87 ? 4.728 3.594 -2.189 1.00 84.19 87 SER A CA 1
ATOM 715 C C . SER A 1 87 ? 5.039 5.054 -1.849 1.00 84.19 87 SER A C 1
ATOM 717 O O . SER A 1 87 ? 4.133 5.811 -1.516 1.00 84.19 87 SER A O 1
ATOM 719 N N . GLU A 1 88 ? 6.281 5.511 -2.012 1.00 86.19 88 GLU A N 1
ATOM 720 C CA . GLU A 1 88 ? 6.652 6.897 -1.725 1.00 86.19 88 GLU A CA 1
ATOM 721 C C . GLU A 1 88 ? 5.888 7.876 -2.619 1.00 86.19 88 GLU A C 1
ATOM 723 O O . GLU A 1 88 ? 5.455 8.927 -2.158 1.00 86.19 88 GLU A O 1
ATOM 728 N N . GLN A 1 89 ? 5.695 7.553 -3.900 1.00 85.38 89 GLN A N 1
ATOM 729 C CA . GLN A 1 89 ? 4.984 8.437 -4.819 1.00 85.38 89 GLN A CA 1
ATOM 730 C C . GLN A 1 89 ? 3.463 8.393 -4.640 1.00 85.38 89 GLN A C 1
ATOM 732 O O . GLN A 1 89 ? 2.825 9.435 -4.782 1.00 85.38 89 GLN A O 1
ATOM 737 N N . THR A 1 90 ? 2.875 7.239 -4.311 1.00 78.69 90 THR A N 1
ATOM 738 C CA . THR A 1 90 ? 1.423 7.109 -4.100 1.00 78.69 90 THR A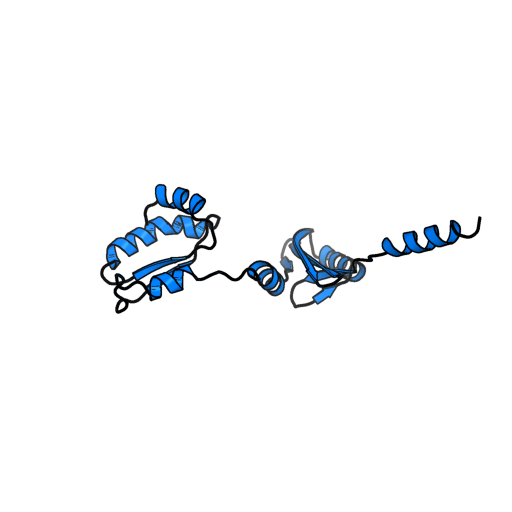 CA 1
ATOM 739 C C . THR A 1 90 ? 0.989 7.600 -2.722 1.00 78.69 90 THR A C 1
ATOM 741 O O . THR A 1 90 ? -0.030 8.276 -2.604 1.00 78.69 90 THR A O 1
ATOM 744 N N . PHE A 1 91 ? 1.779 7.333 -1.679 1.00 72.88 91 PHE A N 1
ATOM 745 C CA . PHE A 1 91 ? 1.494 7.744 -0.298 1.00 72.88 91 PHE A CA 1
ATOM 746 C C . PHE A 1 91 ? 2.054 9.132 0.055 1.00 72.88 91 PHE A C 1
ATOM 748 O O . PHE A 1 91 ? 1.937 9.576 1.194 1.00 72.88 91 PHE A O 1
ATOM 755 N N . LYS A 1 92 ? 2.589 9.883 -0.923 1.00 64.94 92 LYS A N 1
ATOM 756 C CA . LYS A 1 92 ? 2.871 11.330 -0.792 1.00 64.94 92 LYS A CA 1
ATOM 757 C C . LYS A 1 92 ? 1.652 12.136 -0.346 1.00 64.94 92 LYS A C 1
ATOM 759 O O . LYS A 1 92 ? 1.803 13.211 0.238 1.00 64.94 92 LYS A O 1
ATOM 764 N N . LYS A 1 93 ? 0.446 11.635 -0.626 1.00 59.25 93 LYS A N 1
ATOM 765 C CA . LYS A 1 93 ? -0.778 12.157 -0.030 1.00 59.25 93 LYS A CA 1
ATOM 766 C C . LYS A 1 93 ? -0.763 11.770 1.448 1.00 59.25 93 LYS A C 1
ATOM 768 O O . LYS A 1 93 ? -1.026 10.621 1.789 1.00 59.25 93 LYS A O 1
ATOM 773 N N . LYS A 1 94 ? -0.416 12.730 2.313 1.00 57.91 94 LYS A N 1
ATOM 774 C CA . LYS A 1 94 ? -0.515 12.555 3.765 1.00 57.91 94 LYS A CA 1
ATOM 775 C C . LYS A 1 94 ? -1.914 12.037 4.078 1.00 57.91 94 LYS A C 1
ATOM 777 O O . LYS A 1 94 ? -2.897 12.685 3.721 1.00 57.91 94 LYS A O 1
ATOM 782 N N . VAL A 1 95 ? -1.986 10.878 4.722 1.00 61.31 95 VAL A N 1
ATOM 783 C CA . VAL A 1 95 ? -3.222 10.444 5.363 1.00 61.31 95 VAL A CA 1
ATOM 784 C C . VAL A 1 95 ? -3.490 11.470 6.452 1.00 61.31 95 VAL A C 1
ATOM 786 O O . VAL A 1 95 ? -2.696 11.617 7.385 1.00 61.31 95 VAL A O 1
ATOM 789 N N . ASP A 1 96 ? -4.544 12.261 6.273 1.00 61.28 96 ASP A N 1
ATOM 790 C CA . ASP A 1 96 ? -4.927 13.227 7.284 1.00 61.28 96 ASP A CA 1
ATOM 791 C C . ASP A 1 96 ? -5.646 12.485 8.407 1.00 61.28 96 ASP A C 1
ATOM 793 O O . ASP A 1 96 ? -6.812 12.110 8.308 1.00 61.28 96 ASP A O 1
ATOM 797 N N . PHE A 1 97 ? -4.920 12.248 9.494 1.00 64.38 97 PHE A N 1
ATOM 798 C CA . PHE A 1 97 ? -5.465 11.671 10.715 1.00 64.38 97 PHE A CA 1
ATOM 799 C C . PHE A 1 97 ? -6.266 12.704 11.533 1.00 64.38 97 PHE A C 1
ATOM 801 O O . PHE A 1 97 ? -6.334 12.598 12.759 1.00 64.38 97 PHE A O 1
ATOM 808 N N . THR A 1 98 ? -6.864 13.723 10.905 1.00 56.34 9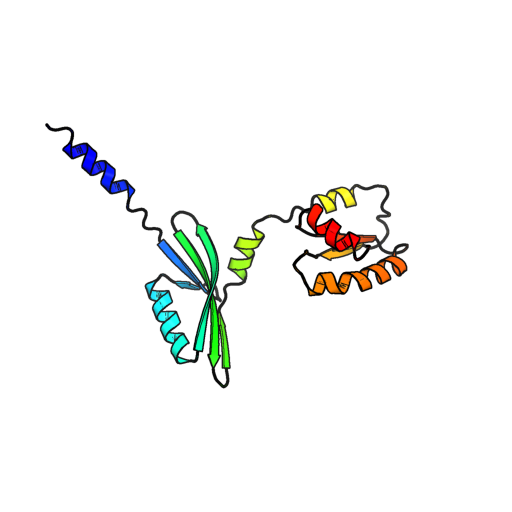8 THR A N 1
ATOM 809 C CA . THR A 1 98 ? -7.715 14.733 11.564 1.00 56.34 98 THR A CA 1
ATOM 810 C C . THR A 1 98 ? -8.795 14.086 12.425 1.00 56.34 98 THR A C 1
ATOM 812 O O . THR A 1 98 ? -9.015 14.524 13.555 1.00 56.34 98 THR A O 1
ATOM 815 N N . ASN A 1 99 ? -9.363 12.969 11.963 1.00 62.75 99 ASN A N 1
ATOM 816 C CA . ASN A 1 99 ? -10.335 12.186 12.728 1.00 62.75 99 ASN A CA 1
ATOM 817 C C . ASN A 1 99 ? -9.752 11.561 14.010 1.00 62.75 99 ASN A C 1
ATOM 819 O O . ASN A 1 99 ? -10.458 11.429 15.002 1.00 62.75 99 ASN A O 1
ATOM 823 N N . LEU A 1 100 ? -8.456 11.233 14.065 1.00 72.00 100 LEU A N 1
ATOM 824 C CA . LEU A 1 100 ? -7.838 10.755 15.310 1.00 72.00 100 LEU A CA 1
ATOM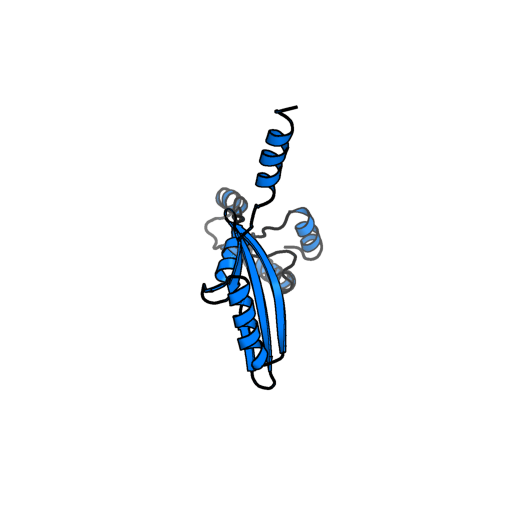 825 C C . LEU A 1 100 ? -7.652 11.879 16.331 1.00 72.00 100 LEU A C 1
ATOM 827 O O . LEU A 1 100 ? -7.767 11.643 17.534 1.00 72.00 100 LEU A O 1
ATOM 831 N N . LYS A 1 101 ? -7.386 13.111 15.874 1.00 75.56 101 LYS A N 1
ATOM 832 C CA . LYS A 1 101 ? -7.300 14.267 16.778 1.00 75.56 101 LYS A CA 1
ATOM 833 C C . LYS A 1 101 ? -8.652 14.566 17.417 1.00 75.56 101 LYS A C 1
ATOM 835 O O . LYS A 1 101 ? -8.695 14.776 18.627 1.00 75.56 101 LYS A O 1
ATOM 840 N N . SER A 1 102 ? -9.736 14.539 16.637 1.00 76.12 102 SER A N 1
ATOM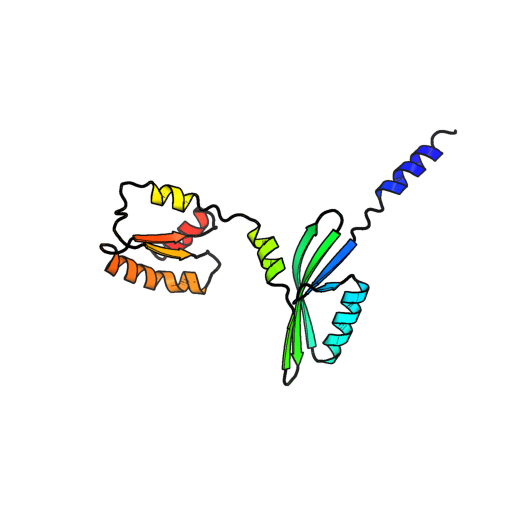 841 C CA . SER A 1 102 ? -11.086 14.757 17.168 1.00 76.12 102 SER A CA 1
ATOM 842 C C . SER A 1 102 ? -11.485 13.660 18.159 1.00 76.12 102 SER A C 1
ATOM 844 O O . SER A 1 102 ? -11.945 13.990 19.252 1.00 76.12 102 SER A O 1
ATOM 846 N N . ILE A 1 103 ? -11.198 12.386 17.854 1.00 81.62 103 ILE A N 1
ATOM 847 C CA . ILE A 1 103 ? -11.402 11.252 18.774 1.00 81.62 103 ILE A CA 1
ATOM 848 C C . ILE A 1 103 ? -10.623 11.450 20.080 1.00 81.62 103 ILE A C 1
ATOM 850 O O . ILE A 1 103 ? -11.192 11.300 21.157 1.00 81.62 103 ILE A O 1
ATOM 854 N N . ARG A 1 104 ? -9.344 11.844 20.013 1.00 80.75 104 ARG A N 1
ATOM 855 C CA . ARG A 1 104 ? -8.515 12.087 21.207 1.00 80.75 104 ARG A CA 1
ATOM 856 C C . ARG A 1 104 ? -9.038 13.232 22.081 1.00 80.75 104 ARG A C 1
ATOM 858 O O . ARG A 1 104 ? -8.811 13.221 23.284 1.00 80.75 104 ARG A O 1
ATOM 865 N N . SER A 1 105 ? -9.691 14.228 21.488 1.00 83.94 105 SER A N 1
ATOM 866 C CA . SER A 1 105 ? -10.274 15.362 22.218 1.00 83.94 105 SER A CA 1
ATOM 867 C C . SER A 1 105 ? -11.707 15.124 22.715 1.00 83.94 105 SER A C 1
ATOM 869 O O . SER A 1 105 ? -12.255 15.970 23.424 1.00 83.94 105 SER A O 1
ATOM 871 N N . ASN A 1 106 ? -12.334 14.007 22.336 1.00 83.94 106 ASN A N 1
ATOM 872 C CA . ASN A 1 106 ? -13.736 13.739 22.626 1.00 83.94 106 ASN A CA 1
ATOM 873 C C . ASN A 1 106 ? -13.930 13.232 24.063 1.00 83.94 106 ASN A C 1
ATOM 875 O O . ASN A 1 106 ? -13.721 12.060 24.354 1.00 83.94 106 ASN A O 1
ATOM 879 N N . LYS A 1 107 ? -14.432 14.108 24.938 1.00 86.31 107 LYS A N 1
ATOM 880 C CA . LYS A 1 107 ? -14.683 13.812 26.360 1.00 86.31 107 LYS A CA 1
ATOM 881 C C . LYS A 1 107 ? -15.739 12.730 26.618 1.00 86.31 107 LYS A C 1
ATOM 883 O O . LYS A 1 107 ? -15.816 12.240 27.737 1.00 86.31 107 LYS A O 1
ATOM 888 N N . ASN A 1 108 ? -16.550 12.373 25.621 1.00 86.31 108 ASN A N 1
ATOM 889 C CA . ASN A 1 108 ? -17.560 11.320 25.754 1.00 86.31 108 ASN A CA 1
ATOM 890 C C . ASN A 1 108 ? -16.969 9.913 25.574 1.00 86.31 108 ASN A C 1
ATOM 892 O O . ASN A 1 108 ? -17.668 8.926 25.789 1.00 86.31 108 ASN A O 1
ATOM 896 N N . ILE A 1 109 ? -15.704 9.810 25.154 1.00 86.50 109 ILE A N 1
ATOM 897 C CA . ILE A 1 109 ? -14.998 8.540 25.017 1.00 86.50 109 ILE A CA 1
ATOM 898 C C . ILE A 1 109 ? -14.249 8.263 26.316 1.00 86.50 109 ILE A C 1
ATOM 900 O O . ILE A 1 109 ? -13.489 9.093 26.812 1.00 86.50 109 ILE A O 1
ATOM 904 N N . ASP A 1 110 ? -14.433 7.062 26.854 1.00 90.44 110 ASP A N 1
ATOM 905 C CA . ASP A 1 110 ? -13.641 6.595 27.983 1.00 90.44 110 ASP A CA 1
ATOM 906 C C . ASP A 1 110 ? -12.230 6.223 27.509 1.00 90.44 110 ASP A C 1
ATOM 908 O O . ASP A 1 110 ? -11.982 5.130 26.995 1.00 90.44 110 ASP A O 1
ATOM 912 N N . HIS A 1 111 ? -11.299 7.159 27.680 1.00 89.38 111 HIS A N 1
ATOM 913 C CA . HIS A 1 111 ? -9.897 7.000 27.303 1.00 89.38 111 HIS A CA 1
ATOM 914 C C . HIS A 1 111 ? -9.116 6.013 28.187 1.00 89.38 111 HIS A C 1
ATOM 916 O O . HIS A 1 111 ? -7.961 5.726 27.875 1.00 89.38 111 HIS A O 1
ATOM 922 N N . SER A 1 112 ? -9.704 5.495 29.275 1.00 91.50 112 SER A N 1
ATOM 923 C CA . SER A 1 112 ? -9.071 4.447 30.087 1.00 91.50 112 SER A CA 1
ATOM 924 C C . SER A 1 112 ? -9.126 3.069 29.415 1.00 91.50 112 SER A C 1
ATOM 926 O O . SER A 1 112 ? -8.304 2.202 29.716 1.00 91.50 112 SER A O 1
ATOM 928 N N . LYS A 1 113 ? -10.056 2.875 28.468 1.00 92.56 113 LYS A N 1
ATOM 929 C CA . LYS A 1 113 ? -10.194 1.635 27.697 1.00 92.56 113 LYS A CA 1
ATOM 930 C C . LYS A 1 113 ? -9.139 1.551 26.588 1.00 92.56 113 LYS A C 1
ATOM 932 O O . LYS A 1 113 ? -8.865 2.558 25.927 1.00 92.56 113 LYS A O 1
ATOM 937 N N . PRO A 1 114 ? -8.591 0.353 26.309 1.00 93.44 114 PRO A N 1
ATOM 938 C CA . PRO A 1 114 ? -7.734 0.143 25.150 1.00 93.44 114 PRO A CA 1
ATOM 939 C C . PRO A 1 114 ? -8.478 0.429 23.838 1.00 93.44 114 PRO A C 1
ATOM 941 O O . PRO A 1 114 ? -9.704 0.322 23.751 1.00 93.44 114 PRO A O 1
ATOM 944 N N . TYR A 1 115 ? -7.709 0.770 22.804 1.00 91.38 115 TYR A N 1
ATOM 945 C CA . TYR A 1 115 ? -8.215 1.057 21.466 1.00 91.38 115 TYR A CA 1
ATOM 946 C C . TYR A 1 115 ? -7.934 -0.100 20.516 1.00 91.38 115 TYR A C 1
ATOM 948 O O . TYR A 1 115 ? -6.792 -0.537 20.386 1.00 91.38 115 TYR A O 1
ATOM 956 N N . PHE A 1 116 ? -8.965 -0.530 19.800 1.00 91.25 116 PHE A N 1
ATOM 957 C CA . PHE A 1 116 ? -8.835 -1.366 18.619 1.00 91.25 116 PHE A CA 1
ATOM 958 C C . PHE A 1 116 ? -8.982 -0.478 17.382 1.00 91.25 116 PHE A C 1
ATOM 960 O O . PHE A 1 116 ? -10.030 0.136 17.177 1.00 91.25 116 PHE A O 1
ATOM 967 N N . VAL A 1 117 ? -7.921 -0.376 16.581 1.00 88.38 117 VAL A N 1
ATOM 968 C CA . VAL A 1 117 ? -7.881 0.484 15.393 1.00 88.38 117 VAL A CA 1
ATOM 969 C C . VAL A 1 117 ? -7.790 -0.384 14.146 1.00 88.38 117 VAL A C 1
ATOM 971 O O . VAL A 1 117 ? -6.784 -1.059 13.939 1.00 88.38 117 VAL A O 1
ATOM 974 N N . ASN A 1 118 ? -8.823 -0.335 13.309 1.00 87.94 118 ASN A N 1
ATOM 975 C CA . ASN A 1 118 ? -8.858 -0.988 12.007 1.00 87.94 118 ASN A CA 1
ATOM 976 C C . ASN A 1 118 ? -8.663 0.043 10.886 1.00 87.94 118 ASN A C 1
ATOM 978 O O . ASN A 1 118 ? -9.332 1.076 10.871 1.00 87.94 118 ASN A O 1
ATOM 982 N N . CYS A 1 119 ? -7.784 -0.246 9.928 1.00 86.94 119 CYS A N 1
ATOM 983 C CA . CYS A 1 119 ? -7.588 0.560 8.726 1.00 86.94 119 CYS A CA 1
ATOM 984 C C . CYS A 1 119 ? -8.185 -0.179 7.527 1.00 86.94 119 CYS A C 1
ATOM 986 O O . CYS A 1 119 ? -7.713 -1.253 7.167 1.00 86.94 119 CYS A O 1
ATOM 988 N N . TRP A 1 120 ? -9.184 0.412 6.880 1.00 86.31 120 TRP A N 1
ATOM 989 C CA . TRP A 1 120 ? -9.899 -0.196 5.760 1.00 86.31 120 TRP A CA 1
ATOM 990 C C . TRP A 1 120 ? -10.161 0.844 4.662 1.00 86.31 120 TRP A C 1
ATOM 992 O O . TRP A 1 120 ? -9.984 2.043 4.869 1.00 86.31 120 TRP A O 1
ATOM 1002 N N . PHE A 1 121 ? -10.558 0.386 3.477 1.00 85.56 121 PHE A N 1
ATOM 1003 C CA . PHE A 1 121 ? -10.999 1.243 2.377 1.00 85.56 121 PHE A CA 1
ATOM 1004 C C . PHE A 1 121 ? -11.965 0.471 1.473 1.00 85.56 121 PHE A C 1
ATOM 1006 O O . PHE A 1 121 ? -11.993 -0.760 1.479 1.00 85.56 121 PHE A O 1
ATOM 1013 N N . ILE A 1 122 ? -12.748 1.190 0.680 1.00 83.12 122 ILE A N 1
ATOM 1014 C CA . ILE A 1 122 ? -13.916 0.681 -0.051 1.00 83.12 122 ILE A CA 1
ATOM 1015 C C . ILE A 1 122 ? -13.561 -0.422 -1.052 1.00 83.12 122 ILE A C 1
ATOM 1017 O O . ILE A 1 122 ? -14.288 -1.401 -1.192 1.00 83.12 122 ILE A O 1
ATOM 1021 N N . ASN A 1 123 ? -12.403 -0.305 -1.702 1.00 83.31 123 ASN A N 1
ATOM 1022 C CA . ASN A 1 123 ? -11.912 -1.289 -2.670 1.00 83.31 123 ASN A CA 1
ATOM 1023 C C . ASN A 1 123 ? -11.053 -2.399 -2.036 1.00 83.31 123 ASN A C 1
ATOM 1025 O O . ASN A 1 123 ? -10.394 -3.153 -2.753 1.00 83.31 123 ASN A O 1
ATOM 1029 N N . CYS A 1 124 ? -11.035 -2.513 -0.707 1.00 85.50 124 CYS A N 1
ATOM 1030 C CA . CYS A 1 124 ? -10.389 -3.619 -0.013 1.00 85.50 124 CYS A CA 1
ATOM 1031 C C . CYS A 1 124 ? -11.382 -4.769 0.187 1.00 85.50 124 CYS A C 1
ATOM 1033 O O . CYS A 1 124 ? -12.038 -4.857 1.224 1.00 85.50 124 CYS A O 1
ATOM 1035 N N . SER A 1 125 ? -11.478 -5.676 -0.788 1.00 86.69 125 SER A N 1
ATOM 1036 C CA . SER A 1 125 ? -12.359 -6.851 -0.700 1.00 86.69 125 SER A CA 1
ATOM 1037 C C . SER A 1 125 ? -12.219 -7.663 0.600 1.00 86.69 125 SER A C 1
ATOM 1039 O O . SER A 1 125 ? -13.256 -7.942 1.197 1.00 86.69 125 SER A O 1
ATOM 1041 N N . PRO A 1 126 ? -11.007 -8.019 1.085 1.00 89.00 126 PRO A N 1
ATOM 1042 C CA . PRO A 1 126 ? -10.892 -8.738 2.355 1.00 89.00 126 PRO A CA 1
ATOM 1043 C C . PRO A 1 126 ? -11.351 -7.886 3.546 1.00 89.00 126 PRO A C 1
ATOM 1045 O O . PRO A 1 126 ? -12.125 -8.373 4.359 1.00 89.00 126 PRO A O 1
ATOM 1048 N N . CYS A 1 127 ? -10.995 -6.596 3.598 1.00 88.12 127 CYS A N 1
ATOM 1049 C CA . CYS A 1 127 ? -11.418 -5.716 4.691 1.00 88.12 127 CYS A CA 1
ATOM 1050 C C . CYS A 1 127 ? -12.949 -5.608 4.783 1.00 88.12 127 CYS A C 1
ATOM 1052 O O . CYS A 1 127 ? -13.506 -5.629 5.874 1.00 88.12 127 CYS A O 1
ATOM 1054 N N . VAL A 1 128 ? -13.643 -5.488 3.642 1.00 87.00 128 VAL A N 1
ATOM 1055 C CA . VAL A 1 128 ? -15.114 -5.415 3.602 1.00 87.00 128 VAL A CA 1
ATOM 1056 C C . VAL A 1 128 ? -15.744 -6.741 4.032 1.00 87.00 128 VAL A C 1
ATOM 1058 O O . VAL A 1 128 ? -16.760 -6.734 4.723 1.00 87.00 128 VAL A O 1
ATOM 1061 N N . ALA A 1 129 ? -15.135 -7.870 3.661 1.00 89.38 129 ALA A N 1
ATOM 1062 C CA . ALA A 1 129 ? -15.589 -9.192 4.082 1.00 89.38 129 ALA A CA 1
ATOM 1063 C C . ALA A 1 129 ? -15.420 -9.435 5.594 1.00 89.38 129 ALA A C 1
ATOM 1065 O O . ALA A 1 129 ? -16.183 -10.211 6.158 1.00 89.38 129 ALA A O 1
ATOM 1066 N N . GLU A 1 130 ? -14.470 -8.759 6.249 1.00 90.12 130 GLU A N 1
ATOM 1067 C CA . GLU A 1 130 ? -14.212 -8.859 7.695 1.00 90.12 130 GLU A CA 1
ATOM 1068 C C . GLU A 1 130 ? -15.164 -8.009 8.555 1.00 90.12 130 GLU A 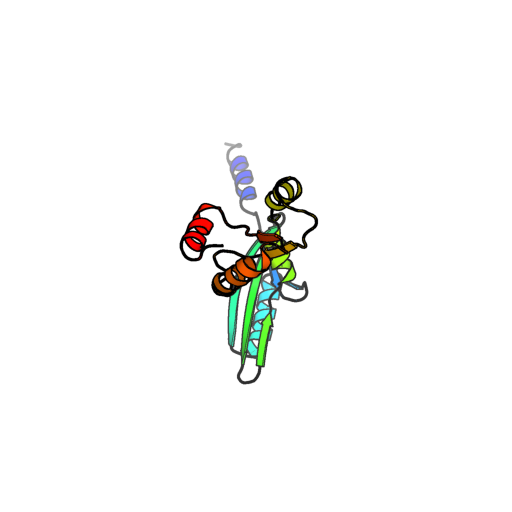C 1
ATOM 1070 O O . GLU A 1 130 ? -15.343 -8.304 9.738 1.00 90.12 130 GLU A O 1
ATOM 1075 N N . ILE A 1 131 ? -15.801 -6.975 7.984 1.00 89.56 131 ILE A N 1
ATOM 1076 C CA . ILE A 1 131 ? -16.698 -6.057 8.715 1.00 89.56 131 ILE A CA 1
ATOM 1077 C C . ILE A 1 131 ? -17.744 -6.805 9.568 1.00 89.56 131 ILE A C 1
ATOM 1079 O O . ILE A 1 131 ? -17.840 -6.494 10.754 1.00 89.56 131 ILE A O 1
ATOM 1083 N N . PRO A 1 132 ? -18.481 -7.816 9.057 1.00 89.50 132 PRO A N 1
ATOM 1084 C CA . PRO A 1 132 ? -19.492 -8.517 9.849 1.00 89.50 132 PRO A CA 1
ATOM 1085 C C . PRO A 1 132 ? -18.946 -9.171 11.122 1.00 89.50 132 PRO A C 1
ATOM 1087 O O . PRO A 1 132 ? -19.629 -9.193 12.145 1.00 89.50 132 PRO A O 1
ATOM 1090 N N . ASP A 1 133 ? -17.726 -9.703 11.082 1.00 91.75 133 ASP A N 1
ATOM 1091 C CA . ASP A 1 133 ? -17.109 -10.334 12.248 1.00 91.75 133 ASP A CA 1
ATOM 1092 C C . ASP A 1 133 ? -16.536 -9.291 13.213 1.00 91.75 133 ASP A C 1
ATOM 1094 O O . ASP A 1 133 ? -16.643 -9.448 14.431 1.00 91.75 133 ASP A O 1
ATOM 1098 N N . LEU A 1 134 ? -16.024 -8.172 12.691 1.00 91.62 134 LEU A N 1
ATOM 1099 C CA . LEU A 1 134 ? -15.621 -7.029 13.510 1.00 91.62 134 LEU A CA 1
ATOM 1100 C C . LEU A 1 134 ? -16.802 -6.413 14.266 1.00 91.62 134 LEU A C 1
ATOM 1102 O O . LEU A 1 134 ? -16.632 -6.010 15.415 1.00 91.62 134 LEU A O 1
ATOM 1106 N N . ASN A 1 135 ? -17.993 -6.391 13.670 1.00 90.06 135 ASN A N 1
ATOM 1107 C CA . ASN A 1 135 ? -19.198 -5.883 14.327 1.00 90.06 135 ASN A CA 1
ATOM 1108 C C . ASN A 1 135 ? -19.619 -6.789 15.491 1.00 90.06 135 ASN A C 1
ATOM 1110 O O . ASN A 1 135 ? -19.929 -6.291 16.568 1.00 90.06 135 ASN A O 1
ATOM 1114 N N . LYS A 1 136 ? -19.518 -8.118 15.338 1.00 92.75 136 LYS A N 1
ATOM 1115 C CA . LYS A 1 136 ? -19.744 -9.063 16.452 1.00 92.75 136 LYS A CA 1
ATOM 1116 C C . LYS A 1 136 ? -18.757 -8.831 17.599 1.00 92.75 136 LYS A C 1
ATOM 1118 O O . LYS A 1 136 ? -19.154 -8.793 18.761 1.00 92.75 136 LYS A O 1
ATOM 1123 N N . LEU A 1 137 ? -17.474 -8.632 17.279 1.00 93.06 137 LEU A N 1
ATOM 1124 C CA . LEU A 1 137 ? -16.454 -8.305 18.282 1.00 93.06 137 LEU A CA 1
ATOM 1125 C C . LEU A 1 137 ? -16.742 -6.963 18.962 1.00 93.06 137 LEU A C 1
ATOM 1127 O O . LEU A 1 137 ? -16.566 -6.823 20.172 1.00 93.06 137 LEU A O 1
ATOM 1131 N N . GLN A 1 138 ? -17.204 -5.974 18.202 1.00 92.31 138 GLN A N 1
ATOM 1132 C CA . GLN A 1 138 ? -17.589 -4.683 18.749 1.00 92.31 138 GLN A CA 1
ATOM 1133 C C . GLN A 1 138 ? -18.780 -4.828 19.704 1.00 92.31 138 GLN A C 1
ATOM 1135 O O . GLN A 1 138 ? -18.719 -4.313 20.817 1.00 92.31 138 GLN A O 1
ATOM 1140 N N . GLU A 1 139 ? -19.809 -5.599 19.351 1.00 93.19 139 GLU A N 1
ATOM 1141 C CA . GLU A 1 139 ? -20.951 -5.868 20.229 1.00 93.19 139 GLU A CA 1
ATOM 1142 C C . GLU A 1 139 ? -20.543 -6.534 21.551 1.00 93.19 139 GLU A C 1
ATOM 1144 O O . GLU A 1 139 ? -21.019 -6.122 22.616 1.00 93.19 139 GLU A O 1
ATOM 1149 N N . GLU A 1 140 ? -19.634 -7.512 21.498 1.00 95.31 140 GLU A N 1
ATOM 1150 C CA . GLU A 1 140 ? -19.136 -8.238 22.671 1.00 95.31 140 GLU A CA 1
ATOM 1151 C C . GLU A 1 140 ? -18.259 -7.355 23.575 1.00 95.31 140 GLU A C 1
ATOM 1153 O O . GLU A 1 140 ? -18.365 -7.390 24.808 1.00 95.31 140 GLU A O 1
ATOM 1158 N N . TYR A 1 141 ? -17.405 -6.520 22.976 1.00 95.06 141 TYR A N 1
ATOM 1159 C CA . TYR A 1 141 ? -16.368 -5.782 23.694 1.00 95.06 141 TYR A CA 1
ATOM 1160 C C . TYR A 1 141 ? -16.598 -4.269 23.798 1.00 95.06 141 TYR A C 1
ATOM 1162 O O . TYR A 1 141 ? -15.767 -3.599 24.411 1.00 95.06 141 TYR A O 1
ATOM 1170 N N . LYS A 1 142 ? -17.718 -3.706 23.322 1.00 89.44 142 LYS A N 1
ATOM 1171 C CA . LYS A 1 142 ? -18.017 -2.250 23.372 1.00 89.44 142 LYS A CA 1
ATOM 1172 C C . LYS A 1 142 ? -17.879 -1.618 24.757 1.00 89.44 142 LYS A C 1
ATOM 1174 O O . LYS A 1 142 ? -17.541 -0.445 24.900 1.00 89.44 142 LYS A O 1
ATOM 1179 N N . ASN A 1 143 ? -18.113 -2.398 25.812 1.00 92.69 143 ASN A N 1
ATOM 1180 C CA . ASN A 1 143 ? -17.982 -1.920 27.187 1.00 92.69 143 ASN A CA 1
ATOM 1181 C C . ASN A 1 143 ? -16.528 -1.922 27.686 1.00 92.69 143 ASN A C 1
ATOM 1183 O O . ASN A 1 143 ? -16.234 -1.219 28.648 1.00 92.69 143 ASN A O 1
ATOM 1187 N N . LYS A 1 144 ? -15.626 -2.657 27.029 1.00 94.62 144 LYS A N 1
ATOM 1188 C CA . LYS A 1 144 ? -14.229 -2.878 27.437 1.00 94.62 144 LYS A CA 1
ATOM 1189 C C . LYS A 1 144 ? -13.205 -2.238 26.495 1.00 94.62 144 LYS A C 1
ATOM 1191 O O . LYS A 1 144 ? -12.098 -1.961 26.937 1.00 94.62 144 LYS A O 1
ATOM 1196 N N . ILE A 1 145 ? -13.548 -2.022 25.225 1.00 93.75 145 ILE A N 1
ATOM 1197 C CA . ILE A 1 145 ? -12.631 -1.587 24.164 1.00 93.75 145 ILE A CA 1
ATOM 1198 C C . ILE A 1 145 ? -13.287 -0.473 23.343 1.00 93.75 145 ILE A C 1
ATOM 1200 O O . ILE A 1 145 ? -14.471 -0.544 23.020 1.00 93.75 145 ILE A O 1
ATOM 1204 N N . ASN A 1 146 ? -12.501 0.537 22.975 1.00 91.19 146 ASN A N 1
ATOM 1205 C CA . ASN A 1 146 ? -12.898 1.558 22.011 1.00 91.19 146 ASN A CA 1
ATOM 1206 C C . ASN A 1 146 ? -12.558 1.089 20.588 1.00 91.19 146 ASN A C 1
ATOM 1208 O O . ASN A 1 146 ? -11.382 0.912 20.267 1.00 91.19 146 ASN A O 1
ATOM 1212 N N . PHE A 1 147 ? -13.561 0.923 19.727 1.00 90.69 147 PHE A N 1
ATOM 1213 C CA . PHE A 1 147 ? -13.368 0.529 18.327 1.00 90.69 147 PHE A CA 1
ATOM 1214 C C . PHE A 1 147 ? -13.285 1.760 17.420 1.00 90.69 147 PHE A C 1
ATOM 1216 O O . PHE A 1 147 ? -14.149 2.634 17.464 1.00 90.69 147 PHE A O 1
ATOM 1223 N N . ILE A 1 148 ? -12.242 1.833 16.591 1.00 87.31 148 ILE A N 1
ATOM 1224 C CA . ILE A 1 148 ? -12.019 2.914 15.625 1.00 87.31 148 ILE A CA 1
ATOM 1225 C C . ILE A 1 148 ? -11.759 2.296 14.253 1.00 87.31 148 ILE A C 1
ATOM 1227 O O . ILE A 1 148 ? -10.814 1.528 14.089 1.00 87.31 148 ILE A O 1
ATOM 1231 N N . ALA A 1 149 ? -12.551 2.683 13.255 1.00 86.38 149 ALA A N 1
ATOM 1232 C CA . ALA A 1 149 ? -12.315 2.342 11.856 1.00 86.38 149 ALA A CA 1
ATOM 1233 C C . ALA A 1 149 ? -11.827 3.581 11.090 1.00 86.38 149 ALA A C 1
ATOM 1235 O O . ALA A 1 149 ? -12.490 4.618 11.081 1.00 86.38 149 ALA A O 1
ATOM 1236 N N . ILE A 1 150 ? -10.663 3.483 10.451 1.00 83.81 150 ILE A N 1
ATOM 1237 C CA . ILE A 1 150 ? -10.024 4.563 9.694 1.00 83.81 150 ILE A CA 1
ATOM 1238 C C . ILE A 1 150 ? -10.061 4.214 8.209 1.00 83.81 150 ILE A C 1
ATOM 1240 O O . ILE A 1 150 ? -9.671 3.116 7.821 1.00 83.81 150 ILE A O 1
ATOM 1244 N N . THR A 1 151 ? -10.472 5.176 7.388 1.00 82.25 151 THR A N 1
ATOM 1245 C CA . THR A 1 151 ? -10.400 5.115 5.925 1.00 82.25 151 THR A CA 1
ATOM 1246 C C . THR A 1 151 ? -9.948 6.464 5.366 1.00 82.25 151 THR A C 1
ATOM 1248 O O . THR A 1 151 ? -10.084 7.497 6.025 1.00 82.25 151 THR A O 1
ATOM 1251 N N . PHE A 1 152 ? -9.376 6.450 4.164 1.00 80.31 152 PHE A N 1
ATOM 1252 C CA . PHE A 1 152 ? -9.073 7.649 3.376 1.00 80.31 152 PHE A CA 1
ATOM 1253 C C . PHE A 1 152 ? -10.166 7.969 2.344 1.00 80.31 152 PHE A C 1
ATOM 1255 O O . PHE A 1 152 ? -10.033 8.946 1.602 1.00 80.31 152 PHE A O 1
ATOM 1262 N N . ASP A 1 153 ? -11.205 7.135 2.258 1.00 80.31 153 ASP A N 1
ATOM 1263 C CA . ASP A 1 153 ? -12.334 7.336 1.359 1.00 80.31 153 ASP A CA 1
ATOM 1264 C C . ASP A 1 153 ? -13.268 8.442 1.859 1.00 80.31 153 ASP A C 1
ATOM 1266 O O . ASP A 1 153 ? -13.376 8.726 3.055 1.00 80.31 153 ASP A O 1
ATOM 1270 N N . ASN A 1 154 ? -13.971 9.068 0.917 1.00 79.75 154 ASN A N 1
ATOM 1271 C CA . ASN A 1 154 ? -14.957 10.096 1.226 1.00 79.75 154 ASN A CA 1
ATOM 1272 C C . ASN A 1 154 ? -16.164 9.499 1.978 1.00 79.75 154 ASN A C 1
ATOM 1274 O O . ASN A 1 154 ? -16.487 8.322 1.842 1.00 79.75 154 ASN A O 1
ATOM 1278 N N . GLU A 1 155 ? -16.886 10.335 2.725 1.00 78.12 155 GLU A N 1
ATOM 1279 C CA . GLU A 1 155 ? -17.998 9.898 3.584 1.00 78.12 155 GLU A CA 1
ATOM 1280 C C . GLU A 1 155 ? -19.151 9.224 2.815 1.00 78.12 155 GLU A C 1
ATOM 1282 O O . GLU A 1 155 ? -19.706 8.230 3.279 1.00 78.12 155 GLU A O 1
ATOM 1287 N N . GLN A 1 156 ? -19.513 9.750 1.640 1.00 81.31 156 GLN A N 1
ATOM 1288 C CA . GLN A 1 156 ? -20.635 9.247 0.834 1.00 81.31 156 GLN A CA 1
ATOM 1289 C C . GLN A 1 156 ? -20.512 7.755 0.482 1.00 81.31 156 GLN A C 1
ATOM 1291 O O . GLN A 1 156 ? -21.395 6.991 0.870 1.00 81.31 156 GLN A O 1
ATOM 1296 N N . PRO A 1 157 ? -19.433 7.298 -0.179 1.00 76.88 157 PRO A N 1
ATOM 1297 C CA . PRO A 1 157 ? -19.318 5.892 -0.548 1.00 76.88 157 PRO A CA 1
ATOM 1298 C C . PRO A 1 157 ? -19.118 4.983 0.686 1.00 76.88 157 PRO A C 1
ATOM 1300 O O . PRO A 1 157 ? -19.533 3.826 0.671 1.00 76.88 157 PRO A O 1
ATOM 1303 N N . CYS A 1 158 ? -18.595 5.504 1.805 1.00 77.44 158 CYS A N 1
ATOM 1304 C CA . CYS A 1 158 ? -18.552 4.767 3.074 1.00 77.44 158 CYS A CA 1
ATOM 1305 C C . CYS A 1 158 ? -19.957 4.481 3.631 1.00 77.44 158 CYS A C 1
ATOM 1307 O O . CYS A 1 158 ? -20.218 3.373 4.101 1.00 77.44 158 CYS A O 1
ATOM 1309 N N . LYS A 1 159 ? -20.886 5.447 3.551 1.00 79.06 159 LYS A N 1
ATOM 1310 C CA . LYS A 1 159 ? -22.278 5.266 4.006 1.00 79.06 159 LYS A CA 1
ATOM 1311 C C . LYS A 1 159 ? -23.012 4.173 3.238 1.00 79.06 159 LYS A C 1
ATOM 1313 O O . LYS A 1 159 ? -23.842 3.488 3.822 1.00 79.06 159 LYS A O 1
ATOM 1318 N N . GLU A 1 160 ? -22.703 3.974 1.962 1.00 79.00 160 GLU A N 1
ATOM 1319 C CA . GLU A 1 160 ? -23.324 2.918 1.154 1.00 79.00 160 GLU A CA 1
ATOM 1320 C C . GLU A 1 160 ? -22.906 1.509 1.600 1.00 79.00 160 GLU A C 1
ATOM 1322 O O . GLU A 1 160 ? -23.717 0.582 1.561 1.00 79.00 160 GLU A O 1
ATOM 1327 N N . ILE A 1 161 ? -21.662 1.348 2.062 1.00 74.00 161 ILE A N 1
ATOM 1328 C CA . ILE A 1 161 ? -21.150 0.077 2.590 1.00 74.00 161 ILE A CA 1
ATOM 1329 C C . ILE A 1 161 ? -21.675 -0.176 4.004 1.00 74.00 161 ILE A C 1
ATOM 1331 O O . ILE A 1 161 ? -22.166 -1.268 4.293 1.00 74.00 161 ILE A O 1
ATOM 1335 N N . PHE A 1 162 ? -21.643 0.837 4.870 1.00 67.44 162 PHE A N 1
ATOM 1336 C CA . PHE A 1 162 ? -22.111 0.699 6.250 1.00 67.44 162 PHE A CA 1
ATOM 1337 C C . PHE A 1 162 ? -23.632 0.672 6.389 1.00 67.44 162 PHE A C 1
ATOM 1339 O O . PHE A 1 162 ? -24.140 0.024 7.296 1.00 67.44 162 PHE A O 1
ATOM 1346 N N . GLY A 1 163 ? -24.373 1.287 5.465 1.00 61.78 163 GLY A N 1
ATOM 1347 C CA . GLY A 1 163 ? -25.832 1.171 5.401 1.00 61.78 163 GLY A CA 1
ATOM 1348 C C . GLY A 1 163 ? -26.316 -0.246 5.076 1.00 61.78 163 GLY A C 1
ATOM 1349 O O . GLY A 1 163 ? -27.488 -0.545 5.283 1.00 61.78 163 GLY A O 1
ATOM 1350 N N . LYS A 1 164 ? -25.427 -1.122 4.584 1.00 55.91 164 LYS A N 1
ATOM 1351 C CA . LYS A 1 164 ? -25.709 -2.542 4.323 1.00 55.91 164 LYS A CA 1
ATOM 1352 C C . LYS A 1 164 ? -25.169 -3.485 5.403 1.00 55.91 164 LYS A C 1
ATOM 1354 O O . LYS A 1 164 ? -25.720 -4.567 5.553 1.00 55.91 164 LYS A O 1
ATOM 1359 N N . ASN A 1 165 ? -24.123 -3.090 6.136 1.00 54.38 165 ASN A N 1
ATOM 1360 C CA . ASN A 1 165 ? -23.362 -3.950 7.054 1.00 54.38 165 ASN A CA 1
ATOM 1361 C C . ASN A 1 165 ? -22.960 -3.193 8.341 1.00 54.38 165 ASN A C 1
ATOM 1363 O O . ASN A 1 165 ? -21.774 -2.985 8.590 1.00 54.38 165 ASN A O 1
ATOM 1367 N N . SER A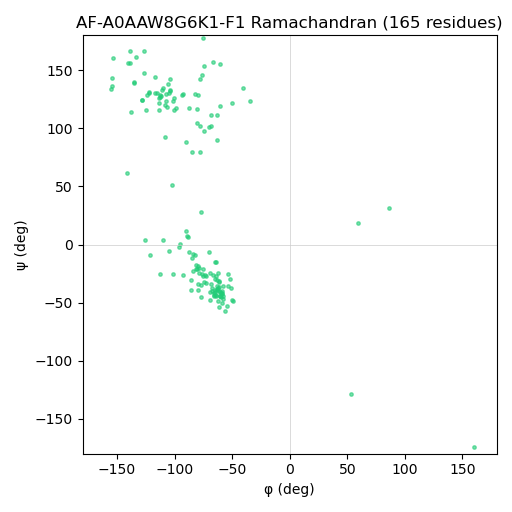 1 166 ? -23.953 -2.739 9.111 1.00 38.00 166 SER A N 1
ATOM 1368 C CA . SER A 1 166 ? -23.865 -1.859 10.295 1.00 38.00 166 SER A CA 1
ATOM 1369 C C . SER A 1 166 ? -22.615 -2.054 11.163 1.00 38.00 166 SER A C 1
ATOM 1371 O O . SER A 1 166 ? -22.441 -3.157 11.665 1.00 38.00 166 SER A O 1
ATOM 1373 N N . VAL A 1 167 ? -21.816 -0.997 11.391 1.00 46.47 167 VAL A N 1
ATOM 1374 C CA . VAL A 1 167 ? -20.762 -0.936 12.437 1.00 46.47 167 VAL A CA 1
ATOM 1375 C C . VAL A 1 167 ? -21.356 -0.604 13.790 1.00 46.47 167 VAL A C 1
ATOM 1377 O O . VAL A 1 167 ? -22.175 0.340 13.843 1.00 46.47 167 VAL A O 1
#

Nearest PDB structures (foldseek):
  8uqf-assembly1_A  TM=4.907E-01  e=1.758E-01  synthetic construct
  5npg-assembly1_A  TM=6.160E-01  e=3.120E-01  Drosophila melanogaster
  2k54-assembly1_A  TM=5.033E-01  e=2.110E+00  Agrobacterium fabrum str. C58
  4u13-assembly1_B  TM=4.196E-01  e=2.554E+00  Sinorhizobium meliloti 1021
  6g4r-assembly1_E  TM=2.729E-01  e=1.635E+00  Corynebacterium glutamicum

Radius of gyration: 25.8 Å; Cα contacts (8 Å, |Δi|>4): 180; chains: 1; bounding box: 45×67×74 Å

Sequence (167 aa):
MKNIFSLFFTLSIILVFSQNKYYRIAGNKIFDEKGYKNFKDSISIKGKLTESIALVFKKNDSTFVLPRLEIKSANTSGYFFDYQTYSEQTFKKKVDFTNLKSIRSNKNIDHSKPYFVNCWFINCSPCVAEIPDLNKLQEEYKNKINFIAITFDNEQPCKEIFGKNSV